Protein AF-A0A426CQF0-F1 (afdb_monomer_lite)

Foldseek 3Di:
DEEEEQDAPVPDPPVVVVVCVVVVYHYHYQYHSDLVSVVVCVLVDFGQEYEYEDDRDVDDPVVSVVSSCVSAPHDPDGTYDHDYPPDDDDDPDDPPDPDDPLVVCVVQLVVLVVVDPDLCNSCVVVVHDSVVSVVSVVVVVPDDDD

Sequence (146 aa):
MKILIVDDPRSASPALVRAISADGHEVHRAGGGDCGAALKRLQEERYDLVLLTFSLDGVDRLDVIQRMLRAHGGASGAGAEVLRLASCEAPEVVLGSLISLDEVERVHAGRVMARTSSLEEAARILGIDAATLYRKRKRWSGGRVS

Radius of gyration: 19.33 Å; chains: 1; bounding box: 41×34×49 Å

pLDDT: mean 71.75, std 17.97, range [31.7, 97.56]

Secondary structure (DSSP, 8-state):
-EEEEE--TTT--HHHHHHHHHTT-EEEEEGGG-HHHHHHHHHHS--SEEEE-S--TTS-HHHHHHHHHHHT-TTTSSS-B------S-S-S--TTSS--HHHHHHHHHHHHHHHSSSHHHHHHHHTS-HHHHHHHHHHHHS----

Structure (mmCIF, N/CA/C/O backbone):
data_AF-A0A426CQF0-F1
#
_entry.id   AF-A0A426CQF0-F1
#
loop_
_atom_site.group_PDB
_atom_site.id
_atom_site.type_symbol
_atom_site.label_atom_id
_atom_site.label_alt_id
_atom_site.label_comp_id
_atom_site.label_asym_id
_atom_site.label_entity_id
_atom_site.label_seq_id
_atom_site.pdbx_PDB_ins_code
_atom_site.Cartn_x
_atom_site.Cartn_y
_atom_site.Cartn_z
_atom_site.occupancy
_atom_site.B_iso_or_equiv
_atom_site.auth_seq_id
_atom_site.auth_comp_id
_atom_site.auth_asym_id
_atom_site.auth_atom_id
_atom_site.pdbx_PDB_model_num
ATOM 1 N N . MET A 1 1 ? -16.541 -0.849 21.845 1.00 81.12 1 MET A N 1
ATOM 2 C CA . MET A 1 1 ? -15.366 -1.659 21.441 1.00 81.12 1 MET A CA 1
ATOM 3 C C . MET A 1 1 ? -14.171 -0.740 21.301 1.00 81.12 1 MET A C 1
ATOM 5 O O . MET A 1 1 ? -14.373 0.399 20.879 1.00 81.12 1 MET A O 1
ATOM 9 N N . LYS A 1 2 ? -12.976 -1.224 21.635 1.00 81.81 2 LYS A N 1
ATOM 10 C CA . LYS A 1 2 ? -11.707 -0.533 21.392 1.00 81.81 2 LYS A CA 1
ATOM 11 C C . LYS A 1 2 ? -11.197 -0.872 19.999 1.00 81.81 2 LYS A C 1
ATOM 13 O O . LYS A 1 2 ? -10.946 -2.038 19.693 1.00 81.81 2 LYS A O 1
ATOM 18 N N . ILE A 1 3 ? -11.037 0.148 19.163 1.00 83.50 3 ILE A N 1
ATOM 19 C CA . ILE A 1 3 ? -10.656 0.012 17.757 1.00 83.50 3 ILE A CA 1
ATOM 20 C C . ILE A 1 3 ? -9.332 0.735 17.528 1.00 83.50 3 ILE A C 1
ATOM 22 O O . ILE A 1 3 ? -9.227 1.935 17.779 1.00 83.50 3 ILE A O 1
ATOM 26 N N . LEU A 1 4 ? -8.329 0.019 17.020 1.00 82.31 4 LEU A N 1
ATOM 27 C CA . LEU A 1 4 ? -7.059 0.611 16.605 1.00 82.31 4 LEU A CA 1
ATOM 28 C C . LEU A 1 4 ? -7.072 0.872 15.101 1.00 82.31 4 LEU A C 1
ATOM 30 O O . LEU A 1 4 ? -7.213 -0.055 14.310 1.00 82.31 4 LEU A O 1
ATOM 34 N N . ILE A 1 5 ? -6.855 2.119 14.701 1.00 80.12 5 ILE A N 1
ATOM 35 C CA . ILE A 1 5 ? -6.652 2.500 13.304 1.00 80.12 5 ILE A CA 1
ATOM 36 C C . ILE A 1 5 ? -5.156 2.716 13.066 1.00 80.12 5 ILE A C 1
ATOM 38 O O . ILE A 1 5 ? -4.534 3.578 13.699 1.00 80.12 5 ILE A O 1
ATOM 42 N N . VAL A 1 6 ? -4.585 1.947 12.140 1.00 75.50 6 VAL A N 1
ATOM 43 C CA . VAL A 1 6 ? -3.218 2.119 11.638 1.00 75.50 6 VAL A CA 1
ATOM 44 C C . VAL A 1 6 ? -3.321 2.621 10.203 1.00 75.50 6 VAL A C 1
ATOM 46 O O . VAL A 1 6 ? -3.694 1.883 9.290 1.00 75.50 6 VAL A O 1
ATOM 49 N N . ASP A 1 7 ? -3.028 3.903 10.038 1.00 70.69 7 ASP A N 1
ATOM 50 C CA . ASP A 1 7 ? -3.236 4.663 8.808 1.00 70.69 7 ASP A CA 1
ATOM 51 C C . ASP A 1 7 ? -2.080 5.658 8.640 1.00 70.69 7 ASP A C 1
ATOM 53 O O . ASP A 1 7 ? -1.526 6.129 9.644 1.00 70.69 7 ASP A O 1
ATOM 57 N N . ASP A 1 8 ? -1.712 5.995 7.402 1.00 62.91 8 ASP A N 1
ATOM 58 C CA . ASP A 1 8 ? -0.793 7.110 7.156 1.00 62.91 8 ASP A CA 1
ATOM 59 C C . ASP A 1 8 ? -1.532 8.409 7.555 1.00 62.91 8 ASP A C 1
ATOM 61 O O . ASP A 1 8 ? -2.673 8.641 7.151 1.00 62.91 8 ASP A O 1
ATOM 65 N N . PRO A 1 9 ? -0.942 9.286 8.385 1.00 54.44 9 PRO A N 1
ATOM 66 C CA . PRO A 1 9 ? -1.552 10.549 8.793 1.00 54.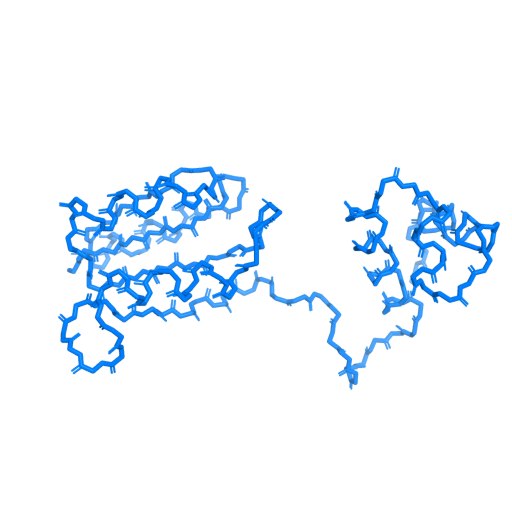44 9 PRO A CA 1
ATOM 67 C C . PRO A 1 9 ? -1.933 11.442 7.605 1.00 54.44 9 PRO A C 1
ATOM 69 O O . PRO A 1 9 ? -2.771 12.325 7.780 1.00 54.44 9 PRO A O 1
ATOM 72 N N . ARG A 1 10 ? -1.356 11.208 6.418 1.00 51.78 10 ARG A N 1
ATOM 73 C CA . ARG A 1 10 ? -1.699 11.871 5.153 1.00 51.78 10 ARG A CA 1
ATOM 74 C C . ARG A 1 10 ? -2.949 11.292 4.478 1.00 51.78 10 ARG A C 1
ATOM 76 O O . ARG A 1 10 ? -3.598 12.026 3.740 1.00 51.78 10 ARG A O 1
ATOM 83 N N . SER A 1 11 ? -3.307 10.029 4.730 1.00 51.44 11 SER A N 1
ATOM 84 C CA . SER A 1 11 ? -4.479 9.342 4.147 1.00 51.44 11 SER A CA 1
ATOM 85 C C . SER A 1 11 ? -5.635 9.142 5.124 1.00 51.44 11 SER A C 1
ATOM 87 O O . SER A 1 11 ? -6.771 8.918 4.706 1.00 51.44 11 SER A O 1
ATOM 89 N N . ALA A 1 12 ? -5.370 9.249 6.423 1.00 57.16 12 ALA A N 1
ATOM 90 C CA . ALA A 1 12 ? -6.346 8.948 7.448 1.00 57.16 12 ALA A CA 1
ATOM 91 C C . ALA A 1 12 ? -7.492 9.949 7.477 1.00 57.16 12 ALA A C 1
ATOM 93 O O . ALA A 1 12 ? -7.390 11.013 8.093 1.00 57.16 12 ALA A O 1
ATOM 94 N N . SER A 1 13 ? -8.606 9.572 6.849 1.00 60.03 13 SER A N 1
ATOM 95 C CA . SER A 1 13 ? -9.800 10.400 6.773 1.00 60.03 13 SER A CA 1
ATOM 96 C C . SER A 1 13 ? -10.313 10.710 8.185 1.00 60.03 13 SER A C 1
ATOM 98 O O . SER A 1 13 ? -10.794 9.810 8.883 1.00 60.03 13 SER A O 1
ATOM 100 N N . PRO A 1 14 ? -10.293 11.983 8.631 1.00 70.94 14 PRO A N 1
ATOM 101 C CA . PRO A 1 14 ? -10.912 12.385 9.893 1.00 70.94 14 PRO A CA 1
ATOM 102 C C . PRO A 1 14 ? -12.417 12.081 9.938 1.00 70.94 14 PRO A C 1
ATOM 104 O O . PRO A 1 14 ? -13.028 12.187 11.000 1.00 70.94 14 PRO A O 1
ATOM 107 N N . ALA A 1 15 ? -13.030 11.747 8.797 1.00 70.19 15 ALA A N 1
ATOM 108 C CA . ALA A 1 15 ? -14.400 11.265 8.721 1.00 70.19 15 ALA A CA 1
ATOM 109 C C . ALA A 1 15 ? -14.544 9.834 9.260 1.00 70.19 15 ALA A C 1
ATOM 111 O O . ALA A 1 15 ? -15.515 9.570 9.955 1.00 70.19 15 ALA A O 1
ATOM 112 N N . LEU A 1 16 ? -13.573 8.941 9.023 1.00 74.50 16 LEU A N 1
ATOM 113 C CA . LEU A 1 16 ? -13.624 7.558 9.514 1.00 74.50 16 LEU A CA 1
ATOM 114 C C . LEU A 1 16 ? -13.556 7.513 11.043 1.00 74.50 16 LEU A C 1
ATOM 116 O O . LEU A 1 16 ? -14.373 6.863 11.683 1.00 74.50 16 LEU A O 1
ATOM 120 N N . VAL A 1 17 ? -12.622 8.268 11.626 1.00 80.50 17 VAL A N 1
ATOM 121 C CA . VAL A 1 17 ? -12.502 8.400 13.087 1.00 80.50 17 VAL A CA 1
ATOM 122 C C . VAL A 1 17 ? -13.807 8.933 13.673 1.00 80.50 17 VAL A C 1
ATOM 124 O O . VAL A 1 17 ? -14.325 8.369 14.627 1.00 80.50 17 VAL A O 1
ATOM 127 N N . ARG A 1 18 ? -14.371 9.987 13.070 1.00 78.94 18 ARG A N 1
ATOM 128 C CA . ARG A 1 18 ? -15.628 10.584 13.532 1.00 78.94 18 ARG A CA 1
ATOM 129 C C . ARG A 1 18 ? -16.815 9.635 13.416 1.00 78.94 18 ARG A C 1
ATOM 131 O O . ARG A 1 18 ? -17.586 9.571 14.360 1.00 78.94 18 ARG A O 1
ATOM 138 N N . ALA A 1 19 ? -16.951 8.917 12.304 1.00 78.81 19 ALA A N 1
ATOM 139 C CA . ALA A 1 19 ? -18.040 7.969 12.093 1.00 78.81 19 ALA A CA 1
ATOM 140 C C . ALA A 1 19 ? -17.986 6.833 13.121 1.00 78.81 19 ALA A C 1
ATOM 142 O O . ALA A 1 19 ? -18.957 6.590 13.825 1.00 78.81 19 ALA A O 1
ATOM 143 N N . ILE A 1 20 ? -16.814 6.218 13.290 1.00 82.44 20 ILE A N 1
ATOM 144 C CA . ILE A 1 20 ? -16.639 5.110 14.234 1.00 82.44 20 ILE A CA 1
ATOM 145 C C . ILE A 1 20 ? -16.835 5.581 15.684 1.00 82.44 20 ILE A C 1
ATOM 147 O O . ILE A 1 20 ? -17.447 4.882 16.489 1.00 82.44 20 ILE A O 1
ATOM 151 N N . SER A 1 21 ? -16.352 6.776 16.033 1.00 85.62 21 SER A N 1
ATOM 152 C CA . SER A 1 21 ? -16.604 7.348 17.359 1.00 85.62 21 SER A CA 1
ATOM 153 C C . SER A 1 21 ? -18.073 7.725 17.575 1.00 85.62 21 SER A C 1
ATOM 155 O O . SER A 1 21 ? -18.563 7.579 18.692 1.00 85.62 21 SER A O 1
ATOM 157 N N . ALA A 1 22 ? -18.784 8.187 16.540 1.00 81.50 22 ALA A N 1
ATOM 158 C CA . ALA A 1 22 ? -20.210 8.512 16.623 1.00 81.50 22 ALA A CA 1
ATOM 159 C C . ALA A 1 22 ? -21.072 7.274 16.915 1.00 81.50 22 ALA A C 1
ATOM 161 O O . ALA A 1 22 ? -22.061 7.381 17.635 1.00 81.50 22 ALA A O 1
ATOM 162 N N . ASP A 1 23 ? -20.634 6.103 16.455 1.00 84.06 23 ASP A N 1
ATOM 163 C CA . ASP A 1 23 ? -21.258 4.810 16.753 1.00 84.06 23 ASP A CA 1
ATOM 164 C C . ASP A 1 23 ? -20.924 4.284 18.171 1.00 84.06 23 ASP A 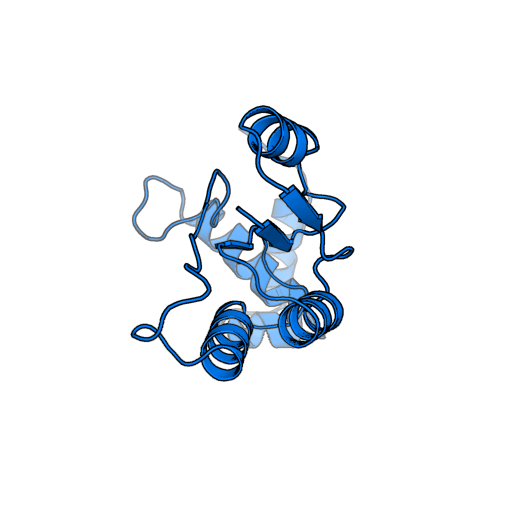C 1
ATOM 166 O O . ASP A 1 23 ? -21.302 3.174 18.543 1.00 84.06 23 ASP A O 1
ATOM 170 N N . GLY A 1 24 ? -20.233 5.076 19.004 1.00 86.94 24 GLY A N 1
ATOM 171 C CA . GLY A 1 24 ? -19.960 4.755 20.410 1.00 86.94 24 GLY A CA 1
ATOM 172 C C . GLY A 1 24 ? -18.724 3.879 20.637 1.00 86.94 24 GLY A C 1
ATOM 173 O O . GLY A 1 24 ? -18.568 3.288 21.710 1.00 86.94 24 GLY A O 1
ATOM 174 N N . HIS A 1 25 ? -17.835 3.773 19.649 1.00 87.31 25 HIS A N 1
ATOM 175 C CA . HIS A 1 25 ? -16.583 3.032 19.782 1.00 87.31 25 HIS A CA 1
ATOM 176 C C . HIS A 1 25 ? -15.423 3.926 20.248 1.00 87.31 25 HIS A C 1
ATOM 178 O O . HIS A 1 25 ? -15.312 5.098 19.884 1.00 87.31 25 HIS A O 1
ATOM 184 N N . GLU A 1 26 ? -14.511 3.344 21.027 1.00 86.94 26 GLU A N 1
ATOM 185 C CA . GLU A 1 26 ? -13.285 4.001 21.476 1.00 86.94 26 GLU A CA 1
ATOM 186 C C . GLU A 1 26 ? -12.210 3.817 20.398 1.00 86.94 26 GLU A C 1
ATOM 188 O O . GLU A 1 26 ? -11.787 2.694 20.118 1.00 86.94 26 GLU A O 1
ATOM 193 N N . VAL A 1 27 ? -11.812 4.910 19.740 1.00 85.94 27 VAL A N 1
ATOM 194 C CA . VAL A 1 27 ? -10.932 4.874 18.562 1.00 85.94 27 VAL A CA 1
ATOM 195 C C . VAL A 1 27 ? -9.539 5.363 18.921 1.00 85.94 27 VAL A C 1
ATOM 197 O O . VAL A 1 27 ? -9.339 6.536 19.235 1.00 85.94 27 VAL A O 1
ATOM 200 N N . HIS A 1 28 ? -8.553 4.480 18.816 1.00 85.12 28 HIS A N 1
ATOM 201 C CA . HIS A 1 28 ? -7.141 4.802 18.993 1.00 85.12 28 HIS A CA 1
ATOM 202 C C . HIS A 1 28 ? -6.444 4.853 17.635 1.00 85.12 28 HIS A C 1
ATOM 204 O O . HIS A 1 28 ? -6.772 4.103 16.716 1.00 85.12 28 HIS A O 1
ATOM 210 N N . ARG A 1 29 ? -5.451 5.735 17.496 1.00 79.69 29 ARG A N 1
ATOM 211 C CA . ARG A 1 29 ? -4.676 5.885 16.258 1.00 79.69 29 ARG A CA 1
ATOM 212 C C . ARG A 1 29 ? -3.204 5.587 16.505 1.00 79.69 29 ARG A C 1
ATOM 214 O O . ARG A 1 29 ? -2.592 6.172 17.401 1.00 79.69 29 ARG A O 1
ATOM 221 N N . ALA A 1 30 ? -2.624 4.727 15.675 1.00 73.50 30 ALA A N 1
ATOM 222 C CA . ALA A 1 30 ? -1.178 4.625 15.529 1.00 73.50 30 ALA A CA 1
ATOM 223 C C . ALA A 1 30 ? -0.747 5.662 14.481 1.00 73.50 30 ALA A C 1
ATOM 225 O O . ALA A 1 30 ? -1.056 5.530 13.300 1.00 73.50 30 ALA A O 1
ATOM 226 N N . GLY A 1 31 ? -0.129 6.756 14.931 1.00 58.28 31 GLY A N 1
ATOM 227 C CA . GLY A 1 31 ? 0.314 7.827 14.040 1.00 58.28 31 GLY A CA 1
ATOM 228 C C . GLY A 1 31 ? 1.375 7.350 13.042 1.00 58.28 31 GLY A C 1
ATOM 229 O O . GLY A 1 31 ? 2.164 6.460 13.339 1.00 58.28 31 GLY A O 1
ATOM 230 N N . GLY A 1 32 ? 1.410 7.973 11.866 1.00 59.31 32 GLY A N 1
ATOM 231 C CA . GLY A 1 32 ? 2.515 7.840 10.909 1.00 59.31 32 GLY A CA 1
ATOM 232 C C . GLY A 1 32 ? 2.476 6.656 9.941 1.00 59.31 32 GLY A C 1
ATOM 233 O O . GLY A 1 32 ? 3.404 6.543 9.154 1.00 59.31 32 GLY A O 1
ATOM 234 N N . GLY A 1 33 ? 1.493 5.752 10.002 1.00 55.81 33 GLY A N 1
ATOM 235 C CA . GLY A 1 33 ? 1.648 4.445 9.349 1.00 55.81 33 GLY A CA 1
ATOM 236 C C . GLY A 1 33 ? 2.814 3.623 9.935 1.00 55.81 33 GLY A C 1
ATOM 237 O O . GLY A 1 33 ? 3.289 2.672 9.317 1.00 55.81 33 GLY A O 1
ATOM 238 N N . ASP A 1 34 ? 3.299 3.974 11.131 1.00 63.53 34 ASP A N 1
ATOM 239 C CA . ASP A 1 34 ? 4.410 3.279 11.773 1.00 63.53 34 ASP A CA 1
ATOM 240 C C . ASP A 1 34 ? 3.932 1.965 12.415 1.00 63.53 34 ASP A C 1
ATOM 242 O O . ASP A 1 34 ? 3.164 1.940 13.385 1.00 63.53 34 ASP A O 1
ATOM 246 N N . CYS A 1 35 ? 4.438 0.851 11.887 1.00 64.06 35 CYS A N 1
ATOM 247 C CA . CYS A 1 35 ? 4.248 -0.484 12.451 1.00 64.06 35 CYS A CA 1
ATOM 248 C C . CYS A 1 35 ? 4.685 -0.612 13.897 1.00 64.06 35 CYS A C 1
ATOM 250 O O . CYS A 1 35 ? 4.037 -1.325 14.660 1.00 64.06 35 CYS A O 1
ATOM 252 N N . GLY A 1 36 ? 5.806 0.010 14.260 1.00 67.75 36 GLY A N 1
ATOM 253 C CA . GLY A 1 36 ? 6.368 -0.086 15.600 1.00 67.75 36 GLY A CA 1
ATOM 254 C C . GLY A 1 36 ? 5.406 0.504 16.620 1.00 67.75 36 GLY A C 1
ATOM 255 O O . GLY A 1 36 ? 5.076 -0.145 17.614 1.00 67.75 36 GLY A O 1
ATOM 256 N N . ALA A 1 37 ? 4.869 1.687 16.323 1.00 72.25 37 ALA A N 1
ATOM 257 C CA . ALA A 1 37 ? 3.849 2.330 17.142 1.00 72.25 37 ALA A CA 1
ATOM 258 C C . ALA A 1 37 ? 2.552 1.507 17.249 1.00 72.25 37 ALA A C 1
ATOM 260 O O . ALA A 1 37 ? 1.940 1.474 18.320 1.00 72.25 37 ALA A O 1
ATOM 261 N N . ALA A 1 38 ? 2.133 0.840 16.167 1.00 72.00 38 ALA A N 1
ATOM 262 C CA . ALA A 1 38 ? 0.965 -0.040 16.176 1.00 72.00 38 ALA A CA 1
ATOM 263 C C . ALA A 1 38 ? 1.194 -1.303 17.022 1.00 72.00 38 ALA A C 1
ATOM 265 O O . ALA A 1 38 ? 0.366 -1.635 17.867 1.00 72.00 38 ALA A O 1
ATOM 266 N N . LEU A 1 39 ? 2.334 -1.977 16.842 1.00 72.31 39 LEU A N 1
ATOM 267 C CA . LEU A 1 39 ? 2.700 -3.181 17.592 1.00 72.31 39 LEU A CA 1
ATOM 268 C C . LEU A 1 39 ? 2.871 -2.895 19.084 1.00 72.31 39 LEU A C 1
ATOM 270 O O . LEU A 1 39 ? 2.389 -3.672 19.902 1.00 72.31 39 LEU A O 1
ATOM 274 N N . LYS A 1 40 ? 3.496 -1.769 19.443 1.00 76.44 40 LYS A N 1
ATOM 275 C CA . LYS A 1 40 ? 3.642 -1.350 20.841 1.00 76.44 40 LYS A CA 1
ATOM 276 C C . LYS A 1 40 ? 2.280 -1.168 21.513 1.00 76.44 40 LYS A C 1
ATOM 278 O O . LYS A 1 40 ? 2.048 -1.716 22.582 1.00 76.44 40 LYS A O 1
ATOM 283 N N . ARG A 1 41 ? 1.350 -0.467 20.856 1.00 76.56 41 ARG A N 1
ATOM 284 C CA . ARG A 1 41 ? -0.014 -0.280 21.378 1.00 76.56 41 ARG A CA 1
ATOM 285 C C . ARG A 1 41 ? -0.763 -1.589 21.534 1.00 76.56 41 ARG A C 1
ATOM 287 O O . ARG A 1 41 ? -1.473 -1.758 22.512 1.00 76.56 41 ARG A O 1
ATOM 294 N N . LEU A 1 42 ? -0.607 -2.490 20.574 1.00 73.44 42 LEU A N 1
ATOM 295 C CA . LEU A 1 42 ? -1.204 -3.814 20.633 1.00 73.44 42 LEU A CA 1
ATOM 296 C C . LEU A 1 42 ? -0.632 -4.663 21.789 1.00 73.44 42 LEU A C 1
ATOM 298 O O . LEU A 1 42 ? -1.344 -5.464 22.377 1.00 73.44 42 LEU A O 1
ATOM 302 N N . GLN A 1 43 ? 0.635 -4.464 22.165 1.00 71.44 43 GLN A N 1
ATOM 303 C CA . GLN A 1 43 ? 1.223 -5.105 23.350 1.00 71.44 43 GLN A CA 1
ATOM 304 C C . GLN A 1 43 ? 0.741 -4.490 24.672 1.00 71.44 43 GLN A C 1
ATOM 306 O O . GLN A 1 43 ? 0.613 -5.203 25.665 1.00 71.44 43 GLN A O 1
ATOM 311 N N . GLU A 1 44 ? 0.517 -3.177 24.700 1.00 79.19 44 GLU A N 1
ATOM 312 C CA . GLU A 1 44 ? 0.121 -2.435 25.905 1.00 79.19 44 GLU A CA 1
ATOM 313 C C . GLU A 1 44 ? -1.385 -2.531 26.188 1.00 79.19 44 GLU A C 1
ATOM 315 O O . GLU A 1 44 ? -1.800 -2.559 27.347 1.00 79.19 44 GLU A O 1
ATOM 320 N N . GLU A 1 45 ? -2.209 -2.608 25.143 1.00 76.19 45 GLU A N 1
ATOM 321 C CA . GLU A 1 45 ? -3.664 -2.599 25.240 1.00 76.19 45 GLU A CA 1
ATOM 322 C C . GLU A 1 45 ? -4.313 -3.641 24.327 1.00 76.19 45 GLU A C 1
ATOM 324 O O . GLU A 1 45 ? -3.901 -3.861 23.190 1.00 76.19 45 GLU A O 1
ATOM 329 N N . ARG A 1 46 ? -5.410 -4.236 24.808 1.00 75.25 46 ARG A N 1
ATOM 330 C CA . ARG A 1 46 ? -6.259 -5.101 23.986 1.00 75.25 46 ARG A CA 1
ATOM 331 C C . ARG A 1 46 ? -7.214 -4.273 23.133 1.00 75.25 46 ARG A C 1
ATOM 333 O O . ARG A 1 46 ? -7.937 -3.426 23.655 1.00 75.25 46 ARG A O 1
ATOM 340 N N . TYR A 1 47 ? -7.256 -4.596 21.844 1.00 76.75 47 TYR A N 1
ATOM 341 C CA . TYR A 1 47 ? -8.213 -4.054 20.886 1.00 76.75 47 TYR A CA 1
ATOM 342 C C . TYR A 1 47 ? -9.146 -5.158 20.396 1.00 76.75 47 TYR A C 1
ATOM 344 O O . TYR A 1 47 ? -8.711 -6.277 20.132 1.00 76.75 47 TYR A O 1
ATOM 352 N N . ASP A 1 48 ? -10.424 -4.824 20.248 1.00 68.12 48 ASP A N 1
ATOM 353 C CA . ASP A 1 48 ? -11.433 -5.731 19.695 1.00 68.12 48 ASP A CA 1
ATOM 354 C C . ASP A 1 48 ? -11.317 -5.805 18.162 1.00 68.12 48 ASP A C 1
ATOM 356 O O . ASP A 1 48 ? -11.620 -6.831 17.551 1.00 68.12 48 ASP A O 1
ATOM 360 N N . LEU A 1 49 ? -10.841 -4.716 17.544 1.00 71.44 49 LEU A N 1
ATOM 361 C CA . LEU A 1 49 ? -10.725 -4.552 16.099 1.00 71.44 49 LEU A CA 1
ATOM 362 C C . LEU A 1 49 ? -9.485 -3.730 15.730 1.00 71.44 49 LEU A C 1
ATOM 364 O O . LEU A 1 49 ? -9.224 -2.686 16.333 1.00 71.44 49 LEU A O 1
ATOM 368 N N . VAL A 1 50 ? -8.762 -4.154 14.690 1.00 76.38 50 VAL A N 1
ATOM 369 C CA . VAL A 1 50 ? -7.660 -3.374 14.100 1.00 76.38 50 VAL A CA 1
ATOM 370 C C . VAL A 1 50 ? -7.950 -3.078 12.630 1.00 76.38 50 VAL A C 1
ATOM 372 O O . VAL A 1 50 ? -8.100 -3.995 11.823 1.00 76.38 50 VAL A O 1
ATOM 375 N N . LEU A 1 51 ? -7.992 -1.793 12.278 1.00 73.38 51 LEU A N 1
ATOM 376 C CA . LEU A 1 51 ? -8.205 -1.290 10.923 1.00 73.38 51 LEU A CA 1
ATOM 377 C C . LEU A 1 51 ? -6.871 -0.872 10.294 1.00 73.38 51 LEU A C 1
ATOM 379 O O . LEU A 1 51 ? -6.187 0.013 10.804 1.00 73.38 51 LEU A O 1
ATOM 383 N N . LEU A 1 52 ? -6.518 -1.505 9.173 1.00 71.88 52 LEU A N 1
ATOM 384 C CA . LEU A 1 52 ? -5.283 -1.264 8.417 1.00 71.88 52 LEU A CA 1
ATOM 385 C C . LEU A 1 52 ? -5.621 -0.725 7.023 1.00 71.88 52 LEU A C 1
ATOM 387 O O . LEU A 1 52 ? -6.187 -1.464 6.210 1.00 71.88 52 LEU A O 1
ATOM 391 N N . THR A 1 53 ? -5.247 0.518 6.723 1.00 62.78 53 THR A N 1
ATOM 392 C CA . THR A 1 53 ? -5.707 1.210 5.501 1.00 62.78 53 THR A CA 1
ATOM 393 C C . THR A 1 53 ? -4.622 1.490 4.450 1.00 62.78 53 THR A C 1
ATOM 395 O O . THR A 1 53 ? -4.946 2.024 3.397 1.00 62.78 53 THR A O 1
ATOM 398 N N . PHE A 1 54 ? -3.357 1.088 4.640 1.00 60.59 54 PHE A N 1
ATOM 399 C CA . PHE A 1 54 ? -2.249 1.604 3.815 1.00 60.59 54 PHE A CA 1
ATOM 400 C C . PHE A 1 54 ? -1.284 0.557 3.225 1.00 60.59 54 PHE A C 1
ATOM 402 O O . PHE A 1 54 ? -1.185 -0.590 3.676 1.00 60.59 54 PHE A O 1
ATOM 409 N N . SER A 1 55 ? -0.557 0.991 2.185 1.00 50.69 55 SER A N 1
ATOM 410 C CA . SER A 1 55 ? 0.733 0.426 1.781 1.00 50.69 55 SER A CA 1
ATOM 411 C C . SER A 1 55 ? 1.786 0.988 2.728 1.00 50.69 55 SER A C 1
ATOM 413 O O . SER A 1 55 ? 2.062 2.179 2.706 1.00 50.69 55 SER A O 1
ATOM 415 N N . LEU A 1 56 ? 2.337 0.134 3.576 1.00 52.72 56 LEU A N 1
ATOM 416 C CA . LEU A 1 56 ? 3.367 0.487 4.540 1.00 52.72 56 LEU A CA 1
ATOM 417 C C . LEU A 1 56 ? 4.673 0.857 3.833 1.00 52.72 56 LEU A C 1
ATOM 419 O O . LEU A 1 56 ? 5.171 0.068 3.028 1.00 52.72 56 LEU A O 1
ATOM 423 N N . ASP A 1 57 ? 5.222 2.038 4.126 1.00 48.41 57 ASP A N 1
ATOM 424 C CA . ASP A 1 57 ? 6.505 2.503 3.591 1.00 48.41 57 ASP A CA 1
ATOM 425 C C . ASP A 1 57 ? 7.613 1.483 3.915 1.00 48.41 57 ASP A C 1
ATOM 427 O O . ASP A 1 57 ? 8.115 1.397 5.033 1.00 48.41 57 ASP A O 1
ATOM 431 N N . GLY A 1 58 ? 7.965 0.653 2.930 1.00 49.00 58 GLY A N 1
ATOM 432 C CA . GLY A 1 58 ? 9.058 -0.319 3.022 1.00 49.00 58 GLY A CA 1
ATOM 433 C C . GLY A 1 58 ? 8.780 -1.600 3.821 1.00 49.00 58 GLY A C 1
ATOM 434 O O . GLY A 1 58 ? 9.673 -2.442 3.895 1.00 49.00 58 GLY A O 1
ATOM 435 N N . VAL A 1 59 ? 7.578 -1.800 4.375 1.00 52.03 59 VAL A N 1
ATOM 436 C CA . VAL A 1 59 ? 7.220 -3.031 5.111 1.00 52.03 59 VAL A CA 1
ATOM 437 C C . VAL A 1 59 ? 6.135 -3.792 4.356 1.00 52.03 59 VAL A C 1
ATOM 439 O O . VAL A 1 59 ? 5.142 -3.218 3.913 1.00 52.03 59 VAL A O 1
ATOM 442 N N . ASP A 1 60 ? 6.303 -5.104 4.194 1.00 58.16 60 ASP A N 1
ATOM 443 C CA . ASP A 1 60 ? 5.252 -5.935 3.613 1.00 58.16 60 ASP A CA 1
ATOM 444 C C . ASP A 1 60 ? 4.029 -5.929 4.542 1.00 58.16 60 ASP A C 1
ATOM 446 O O . ASP A 1 60 ? 4.084 -6.367 5.690 1.00 58.16 60 ASP A O 1
ATOM 450 N N . ARG A 1 61 ? 2.894 -5.445 4.035 1.00 58.88 61 ARG A N 1
ATOM 451 C CA . ARG A 1 61 ? 1.606 -5.458 4.736 1.00 58.88 61 ARG A CA 1
ATOM 452 C C . ARG A 1 61 ? 1.251 -6.840 5.283 1.00 58.88 61 ARG A C 1
ATOM 454 O O . ARG A 1 61 ? 0.621 -6.931 6.336 1.00 58.88 61 ARG A O 1
ATOM 461 N N . LEU A 1 62 ? 1.629 -7.905 4.581 1.00 60.25 62 LEU A N 1
ATOM 462 C CA . LEU A 1 62 ? 1.387 -9.267 5.032 1.00 60.25 62 LEU A CA 1
ATOM 463 C C . LEU A 1 62 ? 2.280 -9.639 6.222 1.00 60.25 62 LEU A C 1
ATOM 465 O O . LEU A 1 62 ? 1.794 -10.292 7.139 1.00 60.25 62 LEU A O 1
ATOM 469 N N . ASP A 1 63 ? 3.531 -9.172 6.258 1.00 66.25 63 ASP A N 1
ATOM 470 C CA . ASP A 1 63 ? 4.429 -9.333 7.411 1.00 66.25 63 ASP A CA 1
ATOM 471 C C . ASP A 1 63 ? 3.862 -8.618 8.646 1.00 66.25 63 ASP A C 1
ATOM 473 O O . ASP A 1 63 ? 3.830 -9.180 9.738 1.00 66.25 63 ASP A O 1
ATOM 477 N N . VAL A 1 64 ? 3.286 -7.426 8.476 1.00 68.44 64 VAL A N 1
ATOM 478 C CA . VAL A 1 64 ? 2.624 -6.695 9.573 1.00 68.44 64 VAL A CA 1
ATOM 479 C C . VAL A 1 64 ? 1.413 -7.445 10.103 1.00 68.44 64 VAL A C 1
ATOM 481 O O . VAL A 1 64 ? 1.297 -7.644 11.311 1.00 68.44 64 VAL A O 1
ATOM 484 N N . ILE A 1 65 ? 0.542 -7.919 9.209 1.00 66.75 65 ILE A N 1
ATOM 485 C CA . ILE A 1 65 ? -0.612 -8.741 9.588 1.00 66.75 65 ILE A CA 1
ATOM 486 C C . ILE A 1 65 ? -0.139 -10.005 10.312 1.00 66.75 65 ILE A C 1
ATOM 488 O O . ILE A 1 65 ? -0.665 -10.333 11.373 1.00 66.75 65 ILE A O 1
ATOM 492 N N . GLN A 1 66 ? 0.882 -10.694 9.797 1.00 65.38 66 GLN A N 1
ATOM 493 C CA . GLN A 1 66 ? 1.424 -11.895 10.433 1.00 65.38 66 GLN A CA 1
ATOM 494 C C . GLN A 1 66 ? 2.014 -11.603 11.815 1.00 65.38 66 GLN A C 1
ATOM 496 O O . GLN A 1 66 ? 1.789 -12.381 12.740 1.00 65.38 66 GLN A O 1
ATOM 501 N N . ARG A 1 67 ? 2.730 -10.489 11.994 1.00 68.50 67 ARG A N 1
ATOM 502 C CA . ARG A 1 67 ? 3.264 -10.072 13.299 1.00 68.50 67 ARG A CA 1
ATOM 503 C C . ARG A 1 67 ? 2.151 -9.735 14.285 1.00 68.50 67 ARG A C 1
ATOM 505 O O . ARG A 1 67 ? 2.220 -10.174 15.430 1.00 68.50 67 ARG A O 1
ATOM 512 N N . MET A 1 68 ? 1.114 -9.027 13.842 1.00 67.88 68 MET A N 1
ATOM 513 C CA . MET A 1 68 ? -0.054 -8.710 14.669 1.00 67.88 68 MET A CA 1
ATOM 514 C C . MET A 1 68 ? -0.801 -9.981 15.091 1.00 67.88 68 MET A C 1
ATOM 516 O O . MET A 1 68 ? -1.049 -10.167 16.280 1.00 67.88 68 MET A O 1
ATOM 520 N N . LEU A 1 69 ? -1.059 -10.902 14.155 1.00 64.81 69 LEU A N 1
ATOM 521 C CA . LEU A 1 69 ? -1.709 -12.189 14.432 1.00 64.81 69 LEU A CA 1
ATOM 522 C C . LEU A 1 69 ? -0.879 -13.082 15.369 1.00 64.81 69 LEU A C 1
ATOM 524 O O . LEU A 1 69 ? -1.439 -13.752 16.232 1.00 64.81 69 LEU A O 1
ATOM 528 N N . ARG A 1 70 ? 0.454 -13.090 15.235 1.00 64.69 70 ARG A N 1
ATOM 529 C CA . ARG A 1 70 ? 1.352 -13.834 16.138 1.00 64.69 70 ARG A CA 1
ATOM 530 C C . ARG A 1 70 ? 1.371 -13.245 17.544 1.00 64.69 70 ARG A C 1
ATOM 532 O O . ARG A 1 70 ? 1.356 -14.003 18.506 1.00 64.69 70 ARG A O 1
ATOM 539 N N . ALA A 1 71 ? 1.392 -11.918 17.660 1.00 62.66 71 ALA A N 1
ATOM 540 C CA . ALA A 1 71 ? 1.390 -11.234 18.949 1.00 62.66 71 ALA A CA 1
ATOM 541 C C . ALA A 1 71 ? 0.078 -11.435 19.733 1.00 62.66 71 ALA A C 1
ATOM 543 O O . ALA A 1 71 ? 0.099 -11.343 20.956 1.00 62.66 71 ALA A O 1
ATOM 544 N N . HIS A 1 72 ? -1.032 -11.744 19.049 1.00 56.78 72 HIS A N 1
ATOM 545 C CA . HIS A 1 72 ? -2.372 -11.795 19.656 1.00 56.78 72 HIS A CA 1
ATOM 546 C C . HIS A 1 72 ? -2.994 -13.195 19.696 1.00 56.78 72 HIS A C 1
ATOM 548 O O . HIS A 1 72 ? -4.135 -13.331 20.116 1.00 56.78 72 HIS A O 1
ATOM 554 N N . GLY A 1 73 ? -2.241 -14.244 19.339 1.00 49.09 73 GLY A N 1
ATOM 555 C CA . GLY A 1 73 ? -2.746 -15.618 19.325 1.00 49.09 73 GLY A CA 1
ATOM 556 C C . GLY A 1 73 ? -3.678 -15.839 18.136 1.00 49.09 73 GLY A C 1
ATOM 557 O O . GLY A 1 73 ? -4.850 -15.481 18.159 1.00 49.09 73 GLY A O 1
ATOM 558 N N . GLY A 1 74 ? -3.129 -16.405 17.061 1.00 40.12 74 GLY A N 1
ATOM 559 C CA . GLY A 1 74 ? -3.775 -16.448 15.753 1.00 40.12 74 GLY A CA 1
ATOM 560 C C . GLY A 1 74 ? -5.206 -16.987 15.760 1.00 40.12 74 GLY A C 1
ATOM 561 O O . GLY A 1 74 ? -5.471 -17.999 16.391 1.00 40.12 74 GLY A O 1
ATOM 562 N N . ALA A 1 75 ? -6.080 -16.305 15.012 1.00 42.09 75 ALA A N 1
ATOM 563 C CA . ALA A 1 75 ? -7.338 -16.730 14.372 1.00 42.09 75 ALA A CA 1
ATOM 564 C C . ALA A 1 75 ? -8.345 -17.635 15.126 1.00 42.09 75 ALA A C 1
ATOM 566 O O . ALA A 1 75 ? -9.369 -17.979 14.545 1.00 42.09 75 ALA A O 1
ATOM 567 N N . SER A 1 76 ? -8.115 -18.020 16.381 1.00 40.34 76 SER A N 1
ATOM 568 C CA . SER A 1 76 ? -8.956 -18.993 17.086 1.00 40.34 76 SER A CA 1
ATOM 569 C C . SER A 1 76 ? -9.063 -18.766 18.601 1.00 40.34 76 SER A C 1
ATOM 571 O O . SER A 1 76 ? -9.640 -19.599 19.296 1.00 40.34 76 SER A O 1
ATOM 573 N N . GLY A 1 77 ? -8.566 -17.647 19.130 1.00 34.62 77 GLY A N 1
ATOM 574 C CA . GLY A 1 77 ? -8.764 -17.241 20.524 1.00 34.62 77 GLY A CA 1
ATOM 575 C C . GLY A 1 77 ? -9.176 -15.775 20.584 1.00 34.62 77 GLY A C 1
ATOM 576 O O . GLY A 1 77 ? -8.583 -14.945 19.909 1.00 34.62 77 GLY A O 1
ATOM 577 N N . ALA A 1 78 ? -10.229 -15.470 21.338 1.00 44.84 78 ALA A N 1
ATOM 578 C CA . ALA A 1 78 ? -10.851 -14.152 21.414 1.00 44.84 78 ALA A CA 1
ATOM 579 C C . ALA A 1 78 ? -9.845 -13.004 21.646 1.00 44.84 78 ALA A C 1
ATOM 581 O O . ALA A 1 78 ? -9.129 -13.003 22.648 1.00 44.84 78 ALA A O 1
ATOM 582 N N . GLY A 1 79 ? -9.858 -11.996 20.764 1.00 45.91 79 GLY A N 1
ATOM 583 C CA . GLY A 1 79 ? -9.242 -10.692 21.043 1.00 45.91 79 GLY A CA 1
ATOM 584 C C . GLY A 1 79 ? -8.428 -10.075 19.908 1.00 45.91 79 GLY A C 1
ATOM 585 O O . GLY A 1 79 ? -7.253 -9.794 20.115 1.00 45.91 79 GLY A O 1
ATOM 586 N N . ALA A 1 80 ? -9.046 -9.912 18.735 1.00 44.19 80 ALA A N 1
ATOM 587 C CA . ALA A 1 80 ? -8.812 -8.872 17.721 1.00 44.19 80 ALA A CA 1
ATOM 588 C C . ALA A 1 80 ? -9.208 -9.445 16.356 1.00 44.19 80 ALA A C 1
ATOM 590 O O . ALA A 1 80 ? -8.462 -10.220 15.751 1.00 44.19 80 ALA A O 1
ATOM 591 N N . GLU A 1 81 ? -10.379 -9.069 15.849 1.00 50.25 81 GLU A N 1
ATOM 592 C CA . GLU A 1 81 ? -1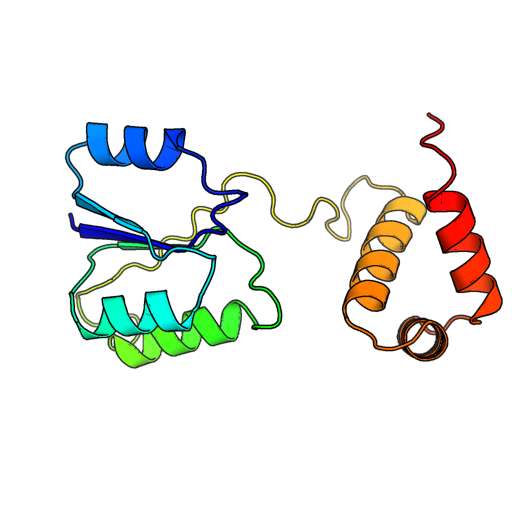0.684 -9.325 14.444 1.00 50.25 81 GLU A CA 1
ATOM 593 C C . GLU A 1 81 ? -9.905 -8.301 13.605 1.00 50.25 81 GLU A C 1
ATOM 595 O O . GLU A 1 81 ? -9.997 -7.090 13.814 1.00 50.25 81 GLU A O 1
ATOM 600 N N . VAL A 1 82 ? -9.069 -8.766 12.676 1.00 53.22 82 VAL A N 1
ATOM 601 C CA . VAL A 1 82 ? -8.369 -7.867 11.747 1.00 53.22 82 VAL A CA 1
ATOM 602 C C . VAL A 1 82 ? -9.304 -7.618 10.570 1.00 53.22 82 VAL A C 1
ATOM 604 O O . VAL A 1 82 ? -9.216 -8.273 9.529 1.00 53.22 82 VAL A O 1
ATOM 607 N N . LEU A 1 83 ? -10.244 -6.689 10.751 1.00 45.34 83 LEU A N 1
ATOM 608 C CA . LEU A 1 83 ? -11.179 -6.317 9.698 1.00 45.34 83 LEU A CA 1
ATOM 609 C C . LEU A 1 83 ? -10.463 -5.470 8.651 1.00 45.34 83 LEU A C 1
ATOM 611 O O . LEU A 1 83 ? -10.026 -4.337 8.867 1.00 45.34 83 LEU A O 1
ATOM 615 N N . ARG A 1 84 ? -10.376 -6.046 7.460 1.00 42.28 84 ARG A N 1
ATOM 616 C CA . ARG A 1 84 ? -9.816 -5.409 6.280 1.00 42.28 84 ARG A CA 1
ATOM 617 C C . ARG A 1 84 ? -10.854 -4.454 5.685 1.00 42.28 84 ARG A C 1
ATOM 619 O O . ARG A 1 84 ? -11.496 -4.790 4.695 1.00 42.28 84 ARG A O 1
ATOM 626 N N . LEU A 1 85 ? -10.994 -3.252 6.245 1.00 40.16 85 LEU A N 1
ATOM 627 C CA . LEU A 1 85 ? -11.686 -2.155 5.558 1.00 40.16 85 LEU A CA 1
ATOM 628 C C . LEU A 1 85 ? -10.796 -1.640 4.421 1.00 40.16 85 LEU A C 1
ATOM 630 O O . LEU A 1 85 ? -10.127 -0.618 4.520 1.00 40.16 85 LEU A O 1
ATOM 634 N N . ALA A 1 86 ? -10.774 -2.388 3.321 1.00 35.78 86 ALA A N 1
ATOM 635 C CA . ALA A 1 86 ? -10.314 -1.889 2.036 1.00 35.78 86 ALA A CA 1
ATOM 636 C C . ALA A 1 86 ? -11.421 -1.011 1.437 1.00 35.78 86 ALA A C 1
ATOM 638 O O . ALA A 1 86 ? -12.066 -1.399 0.468 1.00 35.78 86 ALA A O 1
ATOM 639 N N . SER A 1 87 ? -11.686 0.149 2.036 1.00 31.70 87 SER A N 1
ATOM 640 C CA . SER A 1 87 ? -12.494 1.155 1.356 1.00 31.70 87 SER A CA 1
ATOM 641 C C . SER A 1 87 ? -11.562 2.036 0.531 1.00 31.70 87 SER A C 1
ATOM 643 O O . SER A 1 87 ? -10.929 2.928 1.081 1.00 31.70 87 SER A O 1
ATOM 645 N N . CYS A 1 88 ? -11.506 1.736 -0.774 1.00 31.92 88 CYS A N 1
ATOM 646 C CA . CYS A 1 88 ? -11.155 2.647 -1.874 1.00 31.92 88 CYS A CA 1
ATOM 647 C C . CYS A 1 88 ? -9.815 3.401 -1.686 1.00 31.92 88 CYS A C 1
ATOM 649 O O . CYS A 1 88 ? -9.810 4.539 -1.248 1.00 31.92 88 CYS A O 1
ATOM 651 N N . GLU A 1 89 ? -8.632 2.809 -1.863 1.00 39.66 89 GLU A N 1
ATOM 652 C CA . GLU A 1 89 ? -8.029 2.400 -3.141 1.00 39.66 89 GLU A CA 1
ATOM 653 C C . GLU A 1 89 ? -7.016 1.258 -2.899 1.00 39.66 89 GLU A C 1
ATOM 655 O O . GLU A 1 89 ? -5.904 1.460 -2.413 1.00 39.66 89 GLU A O 1
ATOM 660 N N . ALA A 1 90 ? -7.377 0.023 -3.250 1.00 39.75 90 ALA A N 1
ATOM 661 C CA . ALA A 1 90 ? -6.394 -1.019 -3.560 1.00 39.75 90 ALA A CA 1
ATOM 662 C C . ALA A 1 90 ? -6.227 -1.049 -5.088 1.00 39.75 90 ALA A C 1
ATOM 664 O 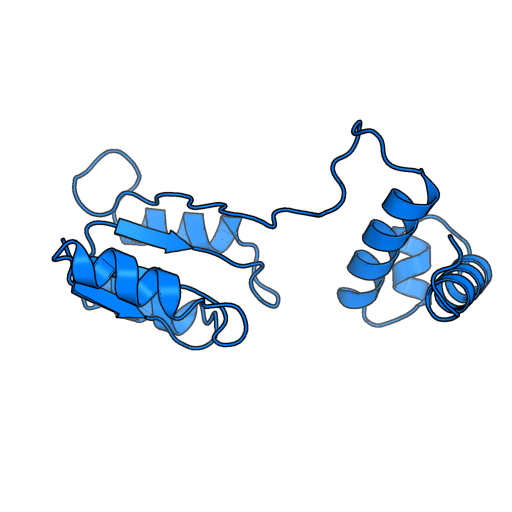O . ALA A 1 90 ? -7.175 -0.713 -5.790 1.00 39.75 90 ALA A O 1
ATOM 665 N N . PRO A 1 91 ? -5.045 -1.440 -5.592 1.00 46.94 91 PRO A N 1
ATOM 666 C CA . PRO A 1 91 ? -4.339 -0.716 -6.651 1.00 46.94 91 PRO A CA 1
ATOM 667 C C . PRO A 1 91 ? -5.250 -0.335 -7.828 1.00 46.94 91 PRO A C 1
ATOM 669 O O . PRO A 1 91 ? -5.921 -1.202 -8.369 1.00 46.94 91 PRO A O 1
ATOM 672 N N . GLU A 1 92 ? -5.176 0.921 -8.281 1.00 55.66 92 GLU A N 1
ATOM 673 C CA . GLU A 1 92 ? -5.892 1.481 -9.454 1.00 55.66 92 GLU A CA 1
ATOM 674 C C . GLU A 1 92 ? -5.818 0.595 -10.725 1.00 55.66 92 GLU A C 1
ATOM 676 O O . GLU A 1 92 ? -6.636 0.694 -11.631 1.00 55.66 92 GLU A O 1
ATOM 681 N N . VAL A 1 93 ? -4.862 -0.340 -10.758 1.00 65.12 93 VAL A N 1
ATOM 682 C CA . VAL A 1 93 ? -4.610 -1.307 -11.825 1.00 65.12 93 VAL A CA 1
ATOM 683 C C . VAL A 1 93 ? -4.721 -2.735 -11.277 1.00 65.12 93 VAL A C 1
ATOM 685 O O . VAL A 1 93 ? -3.863 -3.187 -10.509 1.00 65.12 93 VAL A O 1
ATOM 688 N N . VAL A 1 94 ? -5.753 -3.458 -11.724 1.00 79.25 94 VAL A N 1
ATOM 689 C CA . VAL A 1 94 ? -5.958 -4.903 -11.514 1.00 79.25 94 VAL A CA 1
ATOM 690 C C . VAL A 1 94 ? -5.724 -5.622 -12.842 1.00 79.25 94 VAL A C 1
ATOM 692 O O . VAL A 1 94 ? -6.290 -5.245 -13.863 1.00 79.25 94 VAL A O 1
ATOM 695 N N . LEU A 1 95 ? -4.892 -6.666 -12.857 1.00 81.06 95 LEU A N 1
ATOM 696 C CA . LEU A 1 95 ? -4.655 -7.430 -14.085 1.00 81.06 95 LEU A CA 1
ATOM 697 C C . LEU A 1 95 ? -5.946 -8.120 -14.549 1.00 81.06 95 LEU A C 1
ATOM 699 O O . LEU A 1 95 ? -6.632 -8.755 -13.752 1.00 81.06 95 LEU A O 1
ATOM 703 N N . GLY A 1 96 ? -6.255 -7.999 -15.841 1.00 80.62 96 GLY A N 1
ATOM 704 C CA . GLY A 1 96 ? -7.479 -8.539 -16.438 1.00 80.62 96 GLY A CA 1
ATOM 705 C C . GLY A 1 96 ? -8.700 -7.615 -16.356 1.00 80.62 96 GLY A C 1
ATOM 706 O O . GLY 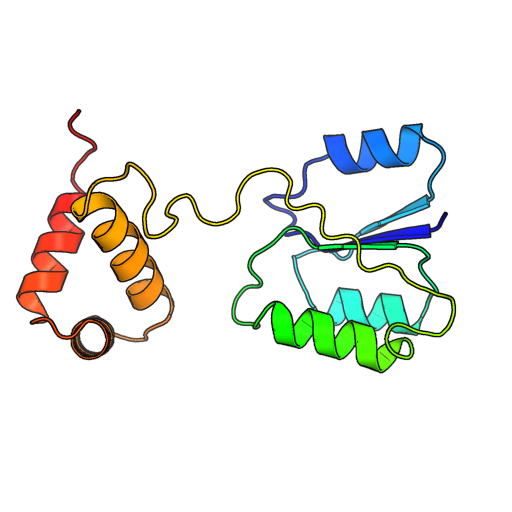A 1 96 ? -9.753 -7.986 -16.868 1.00 80.62 96 GLY A O 1
ATOM 707 N N . SER A 1 97 ? -8.587 -6.424 -15.754 1.00 81.75 97 SER A N 1
ATOM 708 C CA . SER A 1 97 ? -9.633 -5.400 -15.849 1.00 81.75 97 SER A CA 1
ATOM 709 C C . SER A 1 97 ? -9.586 -4.657 -17.194 1.00 81.75 97 SER A C 1
ATOM 711 O O . SER A 1 97 ? -8.656 -4.817 -17.986 1.00 81.75 97 SER A O 1
ATOM 713 N N . LEU A 1 98 ? -10.608 -3.837 -17.460 1.00 85.12 98 LEU A N 1
ATOM 714 C CA . LEU A 1 98 ? -10.736 -3.028 -18.679 1.00 85.12 98 LEU A CA 1
ATOM 715 C C . LEU A 1 98 ? -9.831 -1.785 -18.640 1.00 85.12 98 LEU A C 1
ATOM 717 O O . LEU A 1 98 ? -10.306 -0.653 -18.681 1.00 85.12 98 LEU A O 1
ATOM 721 N N . ILE A 1 99 ? -8.524 -2.006 -18.542 1.00 84.44 99 ILE A N 1
ATOM 722 C CA . ILE A 1 99 ? -7.490 -0.969 -18.554 1.00 84.44 99 ILE A CA 1
ATOM 723 C C . ILE A 1 99 ? -6.504 -1.219 -19.688 1.00 84.44 99 ILE A C 1
ATOM 725 O O . ILE A 1 99 ? -6.291 -2.353 -20.122 1.00 84.44 99 ILE A O 1
ATOM 729 N N . SER A 1 100 ? -5.890 -0.148 -20.183 1.00 89.81 100 SER A N 1
ATOM 730 C CA . SER A 1 100 ? -4.915 -0.273 -21.262 1.00 89.81 100 SER A CA 1
ATOM 731 C C . SER A 1 100 ? -3.616 -0.912 -20.767 1.00 89.81 100 SER A C 1
ATOM 733 O O . SER A 1 100 ? -3.218 -0.767 -19.609 1.00 89.81 100 SER A O 1
ATOM 735 N N . LEU A 1 101 ? -2.902 -1.580 -21.674 1.00 90.56 101 LEU A N 1
ATOM 736 C CA . LEU A 1 101 ? -1.578 -2.111 -21.363 1.00 90.56 101 LEU A CA 1
ATOM 737 C C . LEU A 1 101 ? -0.586 -0.995 -20.987 1.00 90.56 101 LEU A C 1
ATOM 739 O O . LEU A 1 101 ? 0.268 -1.221 -20.138 1.00 90.56 101 LEU A O 1
ATOM 743 N N . ASP A 1 102 ? -0.725 0.212 -21.555 1.00 89.75 102 ASP A N 1
ATOM 744 C CA . ASP A 1 102 ? 0.109 1.370 -21.187 1.00 89.75 102 ASP A CA 1
ATOM 745 C C . ASP A 1 102 ? -0.132 1.805 -19.734 1.00 89.75 102 ASP A C 1
ATOM 747 O O . ASP A 1 102 ? 0.812 2.155 -19.032 1.00 89.75 102 ASP A O 1
ATOM 751 N N . GLU A 1 103 ? -1.373 1.730 -19.253 1.00 87.19 103 GLU A N 1
ATOM 752 C CA . GLU A 1 103 ? -1.729 2.025 -17.861 1.00 87.19 103 GLU A CA 1
ATOM 753 C C . GLU A 1 103 ? -1.132 1.003 -16.892 1.00 87.19 103 GLU A C 1
ATOM 755 O O . GLU A 1 103 ? -0.487 1.373 -15.906 1.00 87.19 103 GLU A O 1
ATOM 760 N N . VAL A 1 104 ? -1.288 -0.288 -17.213 1.00 90.38 104 VAL A N 1
ATOM 761 C CA . VAL A 1 104 ? -0.674 -1.389 -16.458 1.00 90.38 104 VAL A CA 1
ATOM 762 C C . VAL A 1 104 ? 0.831 -1.190 -16.384 1.00 90.38 104 VAL A C 1
ATOM 764 O O . VAL A 1 104 ? 1.427 -1.270 -15.307 1.00 90.38 104 VAL A O 1
ATOM 767 N N . GLU A 1 105 ? 1.442 -0.898 -17.527 1.00 92.25 105 GLU A N 1
ATOM 768 C CA . GLU A 1 105 ? 2.875 -0.701 -17.635 1.00 92.25 105 GLU A CA 1
ATOM 769 C C . GLU A 1 105 ? 3.342 0.519 -16.839 1.00 92.25 105 GLU A C 1
ATOM 771 O O . GLU A 1 105 ? 4.314 0.416 -16.094 1.00 92.25 105 GLU A O 1
ATOM 776 N N . ARG A 1 106 ? 2.638 1.650 -16.926 1.00 87.19 106 ARG A N 1
ATOM 777 C CA . ARG A 1 106 ? 2.961 2.882 -16.194 1.00 87.19 106 ARG A CA 1
ATOM 778 C C . ARG A 1 106 ? 2.951 2.667 -14.690 1.00 87.19 106 ARG A C 1
ATOM 780 O O . ARG A 1 106 ? 3.902 3.051 -14.006 1.00 87.19 106 ARG A O 1
ATOM 787 N N . VAL A 1 107 ? 1.899 2.034 -14.172 1.00 84.81 107 VAL A N 1
ATOM 788 C CA . VAL A 1 107 ? 1.769 1.766 -12.735 1.00 84.81 107 VAL A CA 1
ATOM 789 C C . VAL A 1 107 ? 2.799 0.739 -12.277 1.00 84.81 107 VAL A C 1
ATOM 791 O O . VAL A 1 107 ? 3.429 0.926 -11.232 1.00 84.81 107 VAL A O 1
ATOM 794 N N . HIS A 1 108 ? 3.019 -0.328 -13.048 1.00 91.00 108 HIS A N 1
ATOM 795 C CA . HIS A 1 108 ? 4.013 -1.339 -12.702 1.00 91.00 108 HIS A CA 1
ATOM 796 C C . HIS A 1 108 ? 5.437 -0.767 -12.715 1.00 91.00 108 HIS A C 1
ATOM 798 O O . HIS A 1 108 ? 6.141 -0.857 -11.707 1.00 91.00 108 HIS A O 1
ATOM 804 N N . ALA A 1 109 ? 5.836 -0.113 -13.807 1.00 89.81 109 ALA A N 1
ATOM 805 C CA . ALA A 1 109 ? 7.157 0.485 -13.951 1.00 89.81 109 ALA A CA 1
ATOM 806 C C . ALA A 1 109 ? 7.407 1.569 -12.895 1.00 89.81 109 ALA A C 1
ATOM 808 O O . ALA A 1 109 ? 8.468 1.573 -12.274 1.00 89.81 109 ALA A O 1
ATOM 809 N N . GLY A 1 110 ? 6.421 2.429 -12.616 1.00 85.31 110 GLY A N 1
ATOM 810 C CA . GLY A 1 110 ? 6.519 3.438 -11.560 1.00 85.31 110 GLY A CA 1
ATOM 811 C C . GLY A 1 110 ? 6.768 2.831 -10.175 1.00 85.31 110 GLY A C 1
ATOM 812 O O . GLY A 1 110 ? 7.637 3.302 -9.441 1.00 85.31 110 GLY A O 1
ATOM 813 N N . ARG A 1 111 ? 6.070 1.740 -9.830 1.00 84.25 111 ARG A N 1
ATOM 814 C CA . ARG A 1 111 ? 6.260 1.039 -8.546 1.00 84.25 111 ARG A CA 1
ATOM 815 C C . ARG A 1 111 ? 7.610 0.345 -8.439 1.00 84.25 111 ARG A C 1
ATOM 817 O O . ARG A 1 111 ? 8.205 0.370 -7.366 1.00 84.25 111 ARG A O 1
ATOM 824 N N . VAL A 1 112 ? 8.082 -0.280 -9.518 1.00 88.50 112 VAL A N 1
ATOM 825 C CA . VAL A 1 112 ? 9.414 -0.901 -9.539 1.00 88.50 112 VAL A CA 1
ATOM 826 C C . VAL A 1 112 ? 10.476 0.174 -9.331 1.00 88.50 112 VAL A C 1
ATOM 828 O O . VAL A 1 112 ? 11.275 0.053 -8.412 1.00 88.50 112 VAL A O 1
ATOM 831 N N . MET A 1 113 ? 10.410 1.272 -10.086 1.00 86.44 113 MET A N 1
ATOM 832 C CA . MET A 1 113 ? 11.350 2.388 -9.968 1.00 86.44 113 MET A CA 1
ATOM 833 C C . MET A 1 113 ? 11.408 3.000 -8.563 1.00 86.44 113 MET A C 1
ATOM 835 O O . MET A 1 113 ? 12.489 3.353 -8.105 1.00 86.44 113 MET A O 1
ATOM 839 N N . ALA A 1 114 ? 10.270 3.110 -7.872 1.00 81.31 114 ALA A N 1
ATOM 840 C CA . ALA A 1 114 ? 10.210 3.635 -6.506 1.00 81.31 114 ALA A CA 1
ATOM 841 C C . ALA A 1 114 ? 10.859 2.711 -5.456 1.00 81.31 114 ALA A C 1
ATOM 843 O O . ALA A 1 114 ? 11.210 3.168 -4.372 1.00 81.31 114 ALA A O 1
ATOM 844 N N . ARG A 1 115 ? 10.998 1.413 -5.754 1.00 82.38 115 ARG A N 1
ATOM 845 C CA . ARG A 1 115 ? 11.572 0.398 -4.850 1.00 82.38 115 ARG A CA 1
ATOM 846 C C . ARG A 1 115 ? 13.042 0.097 -5.127 1.00 82.38 115 ARG A C 1
ATOM 848 O O . ARG A 1 115 ? 13.667 -0.628 -4.361 1.00 82.38 115 ARG A O 1
ATOM 855 N N . THR A 1 116 ? 13.573 0.606 -6.229 1.00 88.94 116 THR A N 1
ATOM 856 C CA . THR A 1 116 ? 14.933 0.334 -6.700 1.00 88.94 116 THR A CA 1
ATOM 857 C C . THR A 1 116 ? 15.838 1.536 -6.504 1.00 88.94 116 THR A C 1
ATOM 859 O O . THR A 1 116 ? 15.384 2.678 -6.530 1.00 88.94 116 THR A O 1
ATOM 862 N N . SER A 1 117 ? 17.135 1.281 -6.371 1.00 87.31 117 SER A N 1
ATOM 863 C CA . SER A 1 117 ? 18.137 2.323 -6.124 1.00 87.31 117 SER A CA 1
ATOM 864 C C . SER A 1 117 ? 18.596 3.058 -7.391 1.00 87.31 117 SER A C 1
ATOM 866 O O . SER A 1 117 ? 19.162 4.146 -7.305 1.00 87.31 117 SER A O 1
ATOM 868 N N . SER A 1 118 ? 18.358 2.478 -8.573 1.00 92.19 118 SER A N 1
ATOM 869 C CA . SER A 1 118 ? 18.790 3.017 -9.868 1.00 92.19 118 SER A CA 1
ATOM 870 C C . SER A 1 118 ? 17.817 2.672 -10.999 1.00 92.19 118 SER A C 1
ATOM 872 O O . SER A 1 118 ? 17.014 1.740 -10.900 1.00 92.19 118 SER A O 1
ATOM 874 N N . LEU A 1 119 ? 17.896 3.425 -12.102 1.00 91.56 119 LEU A N 1
ATOM 875 C CA . LEU A 1 119 ? 17.066 3.193 -13.286 1.00 91.56 119 LEU A CA 1
ATOM 876 C C . LEU A 1 119 ? 17.459 1.893 -14.001 1.00 91.56 119 LEU A C 1
ATOM 878 O O . LEU A 1 119 ? 16.600 1.189 -14.525 1.00 91.56 119 LEU A O 1
ATOM 882 N N . GLU A 1 120 ? 18.749 1.571 -13.999 1.00 96.31 120 GLU A N 1
ATOM 883 C CA . GLU A 1 120 ? 19.333 0.363 -14.578 1.00 96.31 120 GLU A CA 1
ATOM 884 C C . GLU A 1 120 ? 18.845 -0.891 -13.845 1.00 96.31 120 GLU A C 1
ATOM 886 O O . GLU A 1 120 ? 18.473 -1.884 -14.472 1.00 96.31 120 GLU A O 1
ATOM 891 N N . GLU A 1 121 ? 18.786 -0.837 -12.513 1.00 96.31 121 GLU A N 1
ATOM 892 C CA . GLU A 1 121 ? 18.211 -1.902 -11.694 1.00 96.31 121 GLU A CA 1
ATOM 893 C C . GLU A 1 121 ? 16.721 -2.106 -11.988 1.00 96.31 121 GLU A C 1
ATOM 895 O O . GLU A 1 121 ? 16.292 -3.244 -12.197 1.00 96.31 121 GLU A O 1
ATOM 900 N N . ALA A 1 122 ? 15.946 -1.022 -12.071 1.00 94.62 122 ALA A N 1
ATOM 901 C CA . ALA A 1 122 ? 14.536 -1.096 -12.444 1.00 94.62 122 ALA A CA 1
ATOM 902 C C . ALA A 1 122 ? 14.343 -1.712 -13.837 1.00 94.62 122 ALA A C 1
ATOM 904 O O . ALA A 1 122 ? 13.502 -2.592 -14.013 1.00 94.62 122 ALA A O 1
ATOM 905 N N . ALA A 1 123 ? 15.142 -1.291 -14.820 1.00 97.44 123 ALA A N 1
ATOM 906 C CA . ALA A 1 123 ? 15.084 -1.789 -16.191 1.00 97.44 123 ALA A CA 1
ATOM 907 C C . ALA A 1 123 ? 15.390 -3.293 -16.269 1.00 97.44 123 ALA A C 1
ATOM 909 O O . ALA A 1 123 ? 14.651 -4.043 -16.910 1.00 97.44 123 ALA A O 1
ATOM 910 N N . ARG A 1 124 ? 16.409 -3.750 -15.530 1.00 97.56 124 ARG A N 1
ATOM 911 C CA . ARG A 1 124 ? 16.749 -5.173 -15.399 1.00 97.56 124 ARG A CA 1
ATOM 912 C C . ARG A 1 124 ? 15.598 -5.992 -14.812 1.00 97.56 124 ARG A C 1
ATOM 914 O O . ARG A 1 124 ? 15.329 -7.076 -15.316 1.00 97.56 124 ARG A O 1
ATOM 921 N N . ILE A 1 125 ? 14.922 -5.499 -13.770 1.00 97.19 125 ILE A N 1
ATOM 922 C CA . ILE A 1 125 ? 13.757 -6.183 -13.171 1.00 97.19 125 ILE A CA 1
ATOM 923 C C . ILE A 1 125 ? 12.587 -6.239 -14.158 1.00 97.19 125 ILE A C 1
ATOM 925 O O . ILE A 1 125 ? 11.928 -7.268 -14.272 1.00 97.19 125 ILE A O 1
ATOM 929 N N . LEU A 1 126 ? 12.346 -5.149 -14.885 1.00 95.88 126 LEU A N 1
ATOM 930 C CA . LEU A 1 126 ? 11.277 -5.051 -15.882 1.00 95.88 126 LEU A CA 1
ATOM 931 C C . LEU A 1 126 ? 11.575 -5.831 -17.174 1.00 95.88 126 LEU A C 1
ATOM 933 O O . LEU A 1 126 ? 10.689 -5.961 -18.015 1.00 95.88 126 LEU A O 1
ATOM 937 N N . GLY A 1 127 ? 12.801 -6.333 -17.356 1.00 97.12 127 GLY A N 1
ATOM 938 C CA . GLY A 1 127 ? 13.207 -7.053 -18.564 1.00 97.12 127 GLY A CA 1
ATOM 939 C C . GLY A 1 127 ? 13.270 -6.168 -19.812 1.00 97.12 127 GLY A C 1
ATOM 940 O O . GLY A 1 127 ? 13.079 -6.661 -20.922 1.00 97.12 127 GLY A O 1
ATOM 941 N N . ILE A 1 128 ? 13.517 -4.865 -19.646 1.00 96.75 128 ILE A N 1
ATOM 942 C CA . ILE A 1 128 ? 13.611 -3.895 -20.745 1.00 96.75 128 ILE A CA 1
ATOM 943 C C . ILE A 1 128 ? 14.931 -3.131 -20.699 1.00 96.75 128 ILE A C 1
ATOM 945 O O . ILE A 1 128 ? 15.616 -3.075 -19.683 1.00 96.75 128 ILE A O 1
ATOM 949 N N . ASP A 1 129 ? 15.272 -2.495 -21.814 1.00 97.25 129 ASP A N 1
ATOM 950 C CA . ASP A 1 129 ? 16.428 -1.609 -21.892 1.00 97.25 129 ASP A CA 1
ATOM 951 C C . ASP A 1 129 ? 16.228 -0.313 -21.072 1.00 97.25 129 ASP A C 1
ATOM 953 O O . ASP A 1 129 ? 15.137 0.274 -21.047 1.00 97.25 129 ASP A O 1
ATOM 957 N N . ALA A 1 130 ? 17.299 0.172 -20.435 1.00 94.56 130 ALA A N 1
ATOM 958 C CA . ALA A 1 130 ? 17.264 1.353 -19.570 1.00 94.56 130 ALA A CA 1
ATOM 959 C C . ALA A 1 130 ? 16.886 2.639 -20.327 1.00 94.56 130 ALA 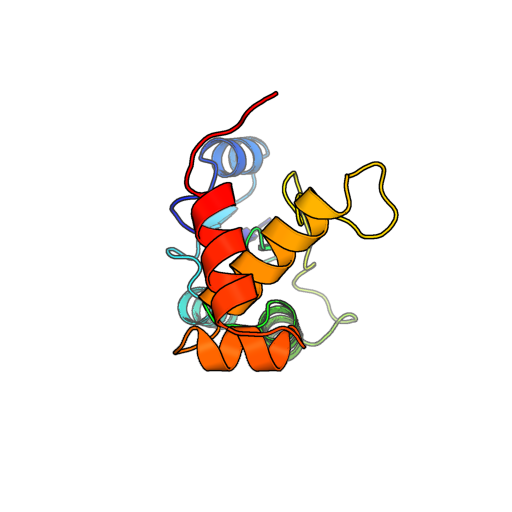A C 1
ATOM 961 O O . ALA A 1 130 ? 16.140 3.470 -19.798 1.00 94.56 130 ALA A O 1
ATOM 962 N N . ALA A 1 131 ? 17.304 2.794 -21.590 1.00 94.56 131 ALA A N 1
ATOM 963 C CA . ALA A 1 131 ? 16.892 3.931 -22.414 1.00 94.56 131 ALA A CA 1
ATOM 964 C C . ALA A 1 131 ? 15.405 3.836 -22.797 1.00 94.56 131 ALA A C 1
ATOM 966 O O . ALA A 1 131 ? 14.711 4.854 -22.897 1.00 94.56 131 ALA A O 1
ATOM 967 N N . THR A 1 132 ? 14.875 2.621 -22.961 1.00 95.44 132 THR A N 1
ATOM 968 C CA . THR A 1 132 ? 13.434 2.394 -23.159 1.00 95.44 132 THR A CA 1
ATOM 969 C C . THR A 1 132 ? 12.625 2.794 -21.932 1.00 95.44 132 THR A C 1
ATOM 971 O O . THR A 1 132 ? 11.663 3.558 -22.075 1.00 95.44 132 THR A O 1
ATOM 974 N N . LEU A 1 133 ? 13.047 2.377 -20.736 1.00 95.38 133 LEU A N 1
ATOM 975 C CA . LEU A 1 133 ? 12.416 2.793 -19.482 1.00 95.38 133 LEU A CA 1
ATOM 976 C C . LEU A 1 133 ? 12.489 4.316 -19.289 1.00 95.38 133 LEU A C 1
ATOM 978 O O . LEU A 1 133 ? 11.484 4.947 -18.959 1.00 95.38 133 LEU A O 1
ATOM 982 N N . TYR A 1 134 ? 13.641 4.934 -19.573 1.00 92.81 134 TYR A N 1
ATOM 983 C CA . TYR A 1 134 ? 13.810 6.389 -19.511 1.00 92.81 134 TYR A CA 1
ATOM 984 C C . TYR A 1 134 ? 12.816 7.132 -20.417 1.00 92.81 134 TYR A C 1
ATOM 986 O O . TYR A 1 134 ? 12.162 8.083 -19.978 1.00 92.81 134 TYR A O 1
ATOM 994 N N . ARG A 1 135 ? 12.670 6.696 -21.679 1.00 93.94 135 ARG A N 1
ATOM 995 C CA . ARG A 1 135 ? 11.724 7.297 -22.637 1.00 93.94 135 ARG A CA 1
ATOM 996 C C . ARG A 1 135 ? 10.277 7.152 -22.177 1.00 93.94 135 ARG A C 1
ATOM 998 O O . ARG A 1 135 ? 9.520 8.116 -22.286 1.00 93.94 135 ARG A O 1
ATOM 1005 N N . LYS A 1 136 ? 9.901 5.979 -21.660 1.00 93.19 136 LYS A N 1
ATOM 1006 C CA . LYS A 1 136 ? 8.559 5.725 -21.114 1.00 93.19 136 LYS A CA 1
ATOM 1007 C C . LYS A 1 136 ? 8.273 6.613 -19.906 1.00 93.19 136 LYS A C 1
ATOM 1009 O O . LYS A 1 136 ? 7.282 7.336 -19.920 1.00 93.19 136 LYS A O 1
ATOM 1014 N N . ARG A 1 137 ? 9.203 6.700 -18.950 1.00 90.31 137 ARG A N 1
ATOM 1015 C CA . ARG A 1 137 ? 9.110 7.631 -17.814 1.00 90.31 137 ARG A CA 1
ATOM 1016 C C . ARG A 1 137 ? 8.905 9.071 -18.272 1.00 90.31 137 ARG A C 1
ATOM 1018 O O . ARG A 1 137 ? 8.019 9.750 -17.764 1.00 90.31 137 ARG A O 1
ATOM 1025 N N . LYS A 1 138 ? 9.713 9.533 -19.232 1.00 88.38 138 LYS A N 1
ATOM 1026 C CA . LYS A 1 138 ? 9.624 10.904 -19.749 1.00 88.38 138 LYS A CA 1
ATOM 1027 C C . LYS A 1 138 ? 8.266 11.172 -20.407 1.00 88.38 138 LYS A C 1
ATOM 1029 O O . LYS A 1 138 ? 7.686 12.230 -20.179 1.00 88.38 138 LYS A O 1
ATOM 1034 N N . ARG A 1 139 ? 7.746 10.204 -21.168 1.00 89.19 139 ARG A N 1
ATOM 1035 C CA . ARG A 1 139 ? 6.410 10.261 -21.779 1.00 89.19 139 ARG A CA 1
ATOM 1036 C C . ARG A 1 139 ? 5.317 10.392 -20.719 1.00 89.19 139 ARG A C 1
ATOM 1038 O O . ARG A 1 139 ? 4.489 11.280 -20.832 1.00 89.19 139 ARG A O 1
ATOM 1045 N N . TRP A 1 140 ? 5.356 9.570 -19.672 1.00 86.56 140 TRP A N 1
ATOM 1046 C CA . TRP A 1 140 ? 4.354 9.606 -18.601 1.00 86.56 140 TRP A CA 1
ATOM 1047 C C . TRP A 1 140 ? 4.441 10.864 -17.727 1.00 86.56 140 TRP A C 1
ATOM 1049 O O . TRP A 1 140 ? 3.419 11.339 -17.244 1.00 86.56 140 TRP A O 1
ATOM 1059 N N . SER A 1 141 ? 5.637 11.438 -17.543 1.00 74.50 141 SER A N 1
ATOM 1060 C CA . SER A 1 141 ? 5.802 12.722 -16.842 1.00 74.50 141 SER A CA 1
ATOM 1061 C C . SER A 1 141 ? 5.311 13.930 -17.651 1.00 74.50 141 SER A C 1
ATOM 1063 O O . SER A 1 141 ? 5.058 14.988 -17.084 1.00 74.50 141 SER A O 1
ATOM 1065 N N . GLY A 1 142 ? 5.186 13.782 -18.973 1.00 59.88 142 GLY A N 1
ATOM 1066 C CA . GLY A 1 142 ? 4.806 14.834 -19.911 1.00 59.88 142 GLY A CA 1
ATOM 1067 C C . GLY A 1 142 ? 3.324 14.805 -20.271 1.00 59.88 142 GLY A C 1
ATOM 1068 O O . GLY A 1 142 ? 3.002 14.662 -21.441 1.00 59.88 142 GLY A O 1
ATOM 1069 N N . GLY A 1 143 ? 2.444 14.960 -19.279 1.00 44.53 143 GLY A N 1
ATOM 1070 C CA . GLY A 1 143 ? 1.030 15.293 -19.486 1.00 44.53 143 GLY A CA 1
ATOM 1071 C C . GLY A 1 143 ? 0.103 14.127 -19.849 1.00 44.53 143 GLY A C 1
ATOM 1072 O O . GLY A 1 143 ? 0.316 13.396 -20.811 1.00 44.53 143 GLY A O 1
ATOM 1073 N N . ARG A 1 144 ? -0.996 14.021 -19.087 1.00 47.56 144 ARG A N 1
ATOM 1074 C CA . ARG A 1 144 ? -2.233 13.347 -19.503 1.00 47.56 144 ARG A CA 1
ATOM 1075 C C . ARG A 1 144 ? -2.675 13.943 -20.840 1.00 47.56 144 ARG A C 1
ATOM 1077 O O . ARG A 1 144 ? -3.004 15.126 -20.892 1.00 47.56 144 ARG A O 1
ATOM 1084 N N . VAL A 1 145 ? -2.712 13.128 -21.886 1.00 35.88 145 VAL A N 1
ATOM 1085 C CA . VAL A 1 145 ? -3.508 13.417 -23.077 1.00 35.88 145 VAL A CA 1
ATOM 1086 C C . VAL A 1 145 ? -4.530 12.296 -23.191 1.00 35.88 145 VAL A C 1
ATOM 1088 O O . VAL A 1 145 ? -4.152 11.170 -23.497 1.00 35.88 145 VAL A O 1
ATOM 1091 N N . SER A 1 146 ? -5.769 12.693 -22.884 1.00 37.25 146 SER A N 1
ATOM 1092 C CA . SER A 1 146 ? -7.066 12.142 -23.303 1.00 37.25 146 SER A CA 1
ATOM 1093 C C . SER A 1 146 ? -7.355 10.670 -23.033 1.00 37.25 146 SER A C 1
ATOM 1095 O O . SER A 1 146 ? -6.861 9.815 -23.796 1.00 37.25 146 SER A O 1
#